Protein AF-A0A8X6Y3T4-F1 (afdb_monomer_lite)

Secondary structure (DSSP, 8-state):
-EEE-SSSS-EEE---S-EETTEEHHHHHHHHHHHHTT--HHHHHHHHHHTT-PPPPHHHHHHHHHHHHHHHHHHHHHHHHHHHHHHHHT-SSTT----------GGGTTT--STT-

Structure (mmCIF, N/CA/C/O backbone):
data_AF-A0A8X6Y3T4-F1
#
_entry.id   AF-A0A8X6Y3T4-F1
#
loop_
_atom_site.group_PDB
_atom_site.id
_atom_site.type_symbol
_atom_site.label_atom_id
_atom_site.label_alt_id
_atom_site.label_comp_id
_atom_site.label_asym_id
_atom_site.label_entity_id
_atom_site.label_seq_id
_atom_site.pdbx_PDB_ins_code
_atom_site.Cartn_x
_atom_site.Cartn_y
_atom_site.Cartn_z
_atom_site.occupancy
_atom_site.B_iso_or_equiv
_atom_site.auth_seq_id
_atom_site.auth_comp_id
_atom_site.auth_asym_id
_atom_site.auth_atom_id
_atom_site.pdbx_PDB_model_num
ATOM 1 N N . MET A 1 1 ? 2.333 4.205 -19.153 1.00 66.50 1 MET A N 1
ATOM 2 C CA . MET A 1 1 ? 2.353 3.651 -20.519 1.00 66.50 1 MET A CA 1
ATOM 3 C C . MET A 1 1 ? 2.393 4.814 -21.488 1.00 66.50 1 MET A C 1
ATOM 5 O O . MET A 1 1 ? 1.714 5.807 -21.243 1.00 66.50 1 MET A O 1
ATOM 9 N N . THR A 1 2 ? 3.208 4.723 -22.533 1.00 78.38 2 THR A N 1
ATOM 10 C CA . THR A 1 2 ? 3.405 5.822 -23.481 1.00 78.38 2 THR A CA 1
ATOM 11 C C . THR A 1 2 ? 3.173 5.297 -24.886 1.00 78.38 2 THR A C 1
ATOM 13 O O . THR A 1 2 ? 3.859 4.373 -25.310 1.00 78.38 2 THR A O 1
ATOM 16 N N . LEU A 1 3 ? 2.190 5.863 -25.584 1.00 84.88 3 LEU A N 1
ATOM 17 C CA . LEU A 1 3 ? 2.017 5.667 -27.018 1.00 84.88 3 LEU A CA 1
ATOM 18 C C . LEU A 1 3 ? 3.060 6.522 -27.716 1.00 84.88 3 LEU A C 1
ATOM 20 O O . LEU A 1 3 ? 3.097 7.730 -27.492 1.00 84.88 3 LEU A O 1
ATOM 24 N N . LYS A 1 4 ? 3.901 5.904 -28.536 1.00 91.25 4 LYS A N 1
ATOM 25 C CA . LYS A 1 4 ? 4.825 6.614 -29.416 1.00 91.25 4 LYS A CA 1
ATOM 26 C C . LYS A 1 4 ? 4.422 6.338 -30.852 1.00 91.25 4 LYS A C 1
ATOM 28 O O . LYS A 1 4 ? 4.141 5.192 -31.192 1.00 91.25 4 LYS A O 1
ATOM 33 N N . CYS A 1 5 ? 4.371 7.383 -31.665 1.00 90.12 5 CYS A N 1
ATOM 34 C CA . CYS A 1 5 ? 4.281 7.218 -33.104 1.00 90.12 5 CYS A CA 1
ATOM 35 C C . CYS A 1 5 ? 5.663 6.823 -33.630 1.00 90.12 5 CYS A C 1
ATOM 37 O O . CYS A 1 5 ? 6.663 7.424 -33.253 1.00 90.12 5 CYS A O 1
ATOM 39 N N . GLU A 1 6 ? 5.728 5.820 -34.498 1.00 92.88 6 GLU A N 1
ATOM 40 C CA . GLU A 1 6 ? 6.988 5.419 -35.139 1.00 92.88 6 GLU A CA 1
ATOM 41 C C . GLU A 1 6 ? 7.365 6.348 -36.304 1.00 92.88 6 GLU A C 1
ATOM 43 O O . GLU A 1 6 ? 8.515 6.384 -36.728 1.00 92.88 6 GLU A O 1
ATOM 48 N N . ASN A 1 7 ? 6.402 7.133 -36.795 1.00 94.69 7 ASN A N 1
ATOM 49 C CA . ASN A 1 7 ? 6.531 7.964 -37.992 1.00 94.69 7 ASN A CA 1
ATOM 50 C C . ASN A 1 7 ? 6.688 9.468 -37.699 1.00 94.69 7 ASN A C 1
ATOM 52 O O . ASN A 1 7 ? 6.882 10.247 -38.630 1.00 94.69 7 ASN A O 1
ATOM 56 N N . CYS A 1 8 ? 6.547 9.900 -36.442 1.00 92.56 8 CYS A N 1
ATOM 57 C CA . CYS A 1 8 ? 6.748 11.290 -36.025 1.00 92.56 8 CYS A CA 1
ATOM 58 C C . CYS A 1 8 ? 7.057 11.391 -34.524 1.00 92.56 8 CYS A C 1
ATOM 60 O O . CYS A 1 8 ? 6.888 10.427 -33.783 1.00 92.56 8 CYS A O 1
ATOM 62 N N . ASP A 1 9 ? 7.412 12.588 -34.050 1.00 91.75 9 ASP A N 1
ATOM 63 C CA . ASP A 1 9 ? 7.769 12.853 -32.643 1.00 91.75 9 ASP A CA 1
ATOM 64 C C . ASP A 1 9 ? 6.580 12.825 -31.662 1.00 91.75 9 ASP A C 1
ATOM 66 O O . ASP A 1 9 ? 6.678 13.263 -30.512 1.00 91.75 9 ASP A O 1
ATOM 70 N N . TYR A 1 10 ? 5.424 12.317 -32.091 1.00 91.31 10 TYR A N 1
ATOM 71 C CA . TYR A 1 10 ? 4.259 12.219 -31.229 1.00 91.31 10 TYR A CA 1
ATOM 72 C C . TYR A 1 10 ? 4.473 11.164 -30.139 1.00 91.31 10 TYR A C 1
ATOM 74 O O . TYR A 1 10 ? 4.675 9.977 -30.407 1.00 91.31 10 TYR A O 1
ATOM 82 N N . SER A 1 11 ? 4.359 11.601 -28.887 1.00 90.56 11 SER A N 1
ATOM 83 C CA . SER A 1 11 ? 4.411 10.745 -27.708 1.00 90.56 11 SER A CA 1
ATOM 84 C C . SER A 1 11 ? 3.320 11.157 -26.727 1.00 90.56 11 SER A C 1
ATOM 86 O O . SER A 1 11 ? 3.285 12.298 -26.270 1.00 90.56 11 SER A O 1
ATOM 88 N N . PHE A 1 12 ? 2.454 10.218 -26.353 1.00 86.44 12 PHE A N 1
ATOM 89 C CA . PHE A 1 12 ? 1.364 10.445 -25.413 1.00 86.44 12 PHE A CA 1
ATOM 90 C C . PHE A 1 12 ? 1.424 9.462 -24.252 1.00 86.44 12 PHE A C 1
ATOM 92 O O . PHE A 1 12 ? 1.273 8.251 -24.414 1.00 86.44 12 PHE A O 1
ATOM 99 N N . SER A 1 13 ? 1.635 9.994 -23.052 1.00 81.06 13 SER A N 1
ATOM 100 C CA . SER A 1 13 ? 1.617 9.204 -21.826 1.00 81.06 13 SER A CA 1
ATOM 101 C C . SER A 1 13 ? 0.214 9.190 -21.243 1.00 81.06 13 SER A C 1
ATOM 103 O O . SER A 1 13 ? -0.352 10.240 -20.950 1.00 81.06 13 SER A O 1
ATOM 105 N N . PHE A 1 14 ? -0.319 7.993 -21.023 1.00 79.31 14 PHE A N 1
ATOM 106 C CA . PHE A 1 14 ? -1.633 7.804 -20.427 1.00 79.31 14 PHE A CA 1
ATOM 107 C C . PHE A 1 14 ? -1.573 6.816 -19.263 1.00 79.31 14 PHE A C 1
ATOM 109 O O . PHE A 1 14 ? -0.662 5.987 -19.133 1.00 79.31 14 PHE A O 1
ATOM 116 N N . CYS A 1 15 ? -2.562 6.939 -18.385 1.00 76.31 15 CYS A N 1
ATOM 117 C CA . CYS A 1 15 ? -2.789 6.037 -17.269 1.00 76.31 15 CYS A CA 1
ATOM 118 C C . CYS A 1 15 ? -4.210 5.501 -17.394 1.00 76.31 15 CYS A C 1
ATOM 120 O O . CYS A 1 15 ? -5.141 6.281 -17.566 1.00 76.31 15 CYS A O 1
ATOM 122 N N . THR A 1 16 ? -4.374 4.189 -17.290 1.00 78.12 16 THR A N 1
ATOM 123 C CA . THR A 1 16 ? -5.683 3.530 -17.404 1.00 78.12 16 THR A CA 1
ATOM 124 C C . THR A 1 16 ? -6.445 3.491 -16.080 1.00 78.12 16 THR A C 1
ATOM 126 O O . THR A 1 16 ? -7.654 3.302 -16.073 1.00 78.12 16 THR A O 1
ATOM 129 N N . SER A 1 17 ? -5.758 3.681 -14.952 1.00 82.69 17 SER A N 1
ATOM 130 C CA . SER A 1 17 ? -6.366 3.659 -13.620 1.00 82.69 17 SER A CA 1
ATOM 131 C C . SER A 1 17 ? -6.858 5.038 -13.182 1.00 82.69 17 SER A C 1
ATOM 133 O O . SER A 1 17 ? -6.127 6.027 -13.333 1.00 82.69 17 SER A O 1
ATOM 135 N N . GLU A 1 18 ? -8.004 5.064 -12.506 1.00 84.25 18 GLU A N 1
ATOM 136 C CA . GLU A 1 18 ? -8.543 6.244 -11.832 1.00 84.25 18 GLU A CA 1
ATOM 137 C C . GLU A 1 18 ? -7.534 6.873 -10.852 1.00 84.25 18 GLU A C 1
ATOM 139 O O . GLU A 1 18 ? -6.765 6.185 -10.167 1.00 84.25 18 GLU A O 1
ATOM 144 N N . LYS A 1 19 ? -7.543 8.210 -10.787 1.00 85.50 19 LYS A N 1
ATOM 145 C CA . LYS A 1 19 ? -6.806 8.984 -9.787 1.00 85.50 19 LYS A CA 1
ATOM 146 C C . LYS A 1 19 ? -7.755 9.415 -8.673 1.00 85.50 19 LYS A C 1
ATOM 148 O O . LYS A 1 19 ? -8.475 10.393 -8.828 1.00 85.50 19 LYS A O 1
ATOM 153 N N . VAL A 1 20 ? -7.671 8.760 -7.523 1.00 81.75 20 VAL A N 1
ATOM 154 C CA . VAL A 1 20 ? -8.392 9.164 -6.310 1.00 81.75 20 VAL A CA 1
ATOM 155 C C . VAL A 1 20 ? -7.433 9.954 -5.428 1.00 81.75 20 VAL A C 1
ATOM 157 O O . VAL A 1 20 ? -6.353 9.470 -5.096 1.00 81.75 20 VAL A O 1
ATOM 160 N N . ASN A 1 21 ? -7.778 11.192 -5.063 1.00 80.50 21 ASN A N 1
ATOM 161 C CA . ASN A 1 21 ? -6.928 12.051 -4.222 1.00 80.50 21 ASN A CA 1
ATOM 162 C C . ASN A 1 21 ? -5.473 12.176 -4.725 1.00 80.50 21 ASN A C 1
ATOM 164 O O . ASN A 1 21 ? -4.523 12.117 -3.944 1.00 80.50 21 ASN A O 1
ATOM 168 N N . LYS A 1 22 ? -5.295 12.344 -6.045 1.00 81.12 22 LYS A N 1
ATOM 169 C CA . LYS A 1 22 ? -3.985 12.422 -6.733 1.00 81.12 22 LYS A CA 1
ATOM 170 C C . LYS A 1 22 ? -3.154 11.126 -6.688 1.00 81.12 22 LYS A C 1
ATOM 172 O O . LYS A 1 22 ? -1.986 11.144 -7.068 1.00 81.12 22 LYS A O 1
ATOM 177 N N . LEU A 1 23 ? -3.742 10.005 -6.269 1.00 83.81 23 LEU A N 1
ATOM 178 C CA . LEU A 1 23 ? -3.110 8.688 -6.220 1.00 83.81 23 LEU A CA 1
ATOM 179 C C . LEU A 1 23 ? -3.787 7.751 -7.215 1.00 83.81 23 LEU A C 1
ATOM 181 O O . LEU A 1 23 ? -5.008 7.714 -7.316 1.00 83.81 23 LEU A O 1
ATOM 185 N N . HIS A 1 24 ? -2.991 6.974 -7.940 1.00 88.00 24 HIS A N 1
ATOM 186 C CA . HIS A 1 24 ? -3.525 5.932 -8.808 1.00 88.00 24 HIS A CA 1
ATOM 187 C C . HIS A 1 24 ? -4.045 4.772 -7.962 1.00 88.00 24 HIS A C 1
ATOM 189 O O . HIS A 1 24 ? -3.270 4.168 -7.213 1.00 88.00 24 HIS A O 1
ATOM 195 N N . SER A 1 25 ? -5.333 4.455 -8.099 1.00 89.44 25 SER A N 1
ATOM 196 C CA . SER A 1 25 ? -5.992 3.392 -7.328 1.00 89.44 25 SER A CA 1
ATOM 197 C C . SER A 1 25 ? -5.276 2.047 -7.482 1.00 89.44 25 SER A C 1
ATOM 199 O O . SER A 1 25 ? -5.047 1.354 -6.492 1.00 89.44 25 SER A O 1
ATOM 201 N N . ILE A 1 26 ? -4.804 1.732 -8.694 1.00 91.25 26 ILE A N 1
ATOM 202 C CA . ILE A 1 26 ? -4.068 0.495 -8.982 1.00 91.25 26 ILE A CA 1
ATOM 203 C C . ILE A 1 26 ? -2.740 0.395 -8.221 1.00 91.25 26 ILE A C 1
ATOM 205 O O . ILE A 1 26 ? -2.390 -0.676 -7.738 1.00 91.25 26 ILE A O 1
ATOM 209 N N . ASN A 1 27 ? -2.018 1.508 -8.046 1.00 91.75 27 ASN A N 1
ATOM 210 C CA . ASN A 1 27 ? -0.751 1.505 -7.312 1.00 91.75 27 ASN A CA 1
ATOM 211 C C . ASN A 1 27 ? -0.993 1.267 -5.821 1.00 91.75 27 ASN A C 1
ATOM 213 O O . ASN A 1 27 ? -0.234 0.542 -5.184 1.00 91.75 27 ASN A O 1
ATOM 217 N N . LEU A 1 28 ? -2.055 1.860 -5.268 1.00 92.81 28 LEU A N 1
ATOM 218 C CA . LEU A 1 28 ? -2.448 1.632 -3.880 1.00 92.81 28 LEU A CA 1
ATOM 219 C C . LEU A 1 28 ? -2.881 0.176 -3.663 1.00 92.81 28 LEU A C 1
ATOM 221 O O . LEU A 1 28 ? -2.398 -0.458 -2.729 1.00 92.81 28 LEU A O 1
ATOM 22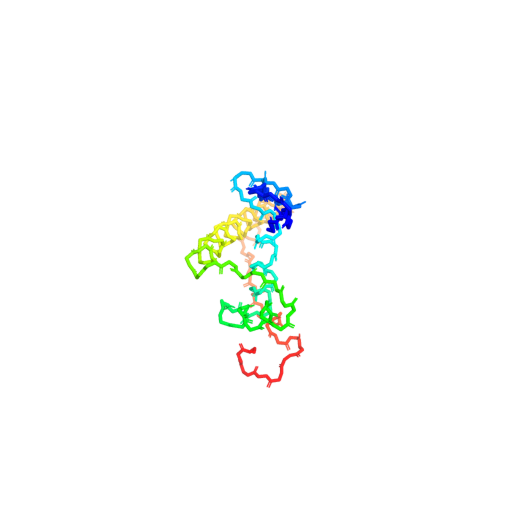5 N N . ALA A 1 29 ? -3.728 -0.359 -4.548 1.00 93.44 29 ALA A N 1
ATOM 226 C CA . ALA A 1 29 ? -4.182 -1.747 -4.504 1.00 93.44 29 ALA A CA 1
ATOM 227 C C . ALA A 1 29 ? -3.015 -2.736 -4.630 1.00 93.44 29 ALA A C 1
ATOM 229 O O . ALA A 1 29 ? -2.945 -3.708 -3.883 1.00 93.44 29 ALA A O 1
ATOM 230 N N . PHE A 1 30 ? -2.057 -2.453 -5.516 1.00 94.88 30 PHE A N 1
ATOM 231 C CA . PHE A 1 30 ? -0.849 -3.256 -5.664 1.00 94.88 30 PHE A CA 1
ATOM 232 C C . PHE A 1 30 ? -0.013 -3.272 -4.379 1.00 94.88 30 PHE A C 1
ATOM 234 O O . PHE A 1 30 ? 0.317 -4.345 -3.877 1.00 94.88 30 PHE A O 1
ATOM 241 N N . VAL A 1 31 ? 0.291 -2.103 -3.800 1.00 95.75 31 VAL A N 1
ATOM 242 C CA . VAL A 1 31 ? 1.046 -2.020 -2.536 1.00 95.75 31 VAL A CA 1
ATOM 243 C C . VAL A 1 31 ? 0.292 -2.721 -1.404 1.00 95.75 31 VAL A C 1
ATOM 245 O O . VAL A 1 31 ? 0.900 -3.464 -0.639 1.00 95.75 31 VAL A O 1
ATOM 248 N N . PHE A 1 32 ? -1.027 -2.546 -1.325 1.00 95.56 32 PHE A N 1
ATOM 249 C CA . PHE A 1 32 ? -1.869 -3.226 -0.344 1.00 95.56 32 PHE A CA 1
ATOM 250 C C . PHE A 1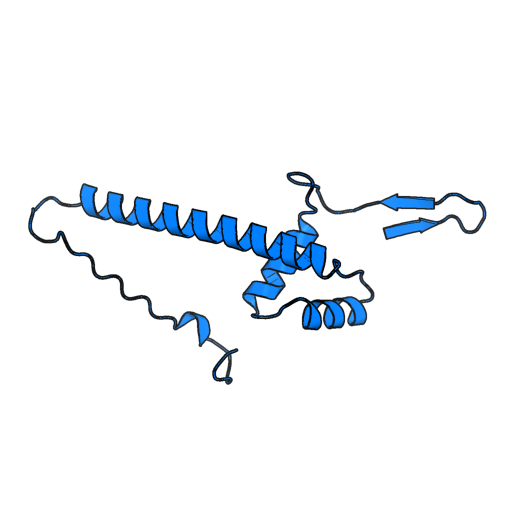 32 ? -1.811 -4.752 -0.485 1.00 95.56 32 PHE A C 1
ATOM 252 O O . PHE A 1 32 ? -1.553 -5.442 0.500 1.00 95.56 32 PHE A O 1
ATOM 259 N N . GLY A 1 33 ? -1.944 -5.276 -1.707 1.00 96.00 33 GLY A N 1
ATOM 260 C CA . GLY A 1 33 ? -1.807 -6.704 -1.991 1.00 96.00 33 GLY A CA 1
ATOM 261 C C . GLY A 1 33 ? -0.442 -7.251 -1.573 1.00 96.00 33 GLY A C 1
ATOM 262 O O . GLY A 1 33 ? -0.376 -8.274 -0.896 1.00 96.00 33 GLY A O 1
ATOM 263 N N . MET A 1 34 ? 0.642 -6.526 -1.876 1.00 96.06 34 MET A N 1
ATOM 264 C CA . MET A 1 34 ? 1.994 -6.884 -1.432 1.00 96.06 34 MET A CA 1
ATOM 265 C C . MET A 1 34 ? 2.098 -6.959 0.100 1.00 96.06 34 MET A C 1
ATOM 267 O O . MET A 1 34 ? 2.692 -7.902 0.624 1.00 96.06 34 MET A O 1
ATOM 271 N N . ARG A 1 35 ? 1.477 -6.022 0.834 1.00 94.12 35 ARG A N 1
ATOM 272 C CA . ARG A 1 35 ? 1.452 -6.041 2.307 1.00 94.12 35 ARG A CA 1
ATOM 273 C C . ARG A 1 35 ? 0.647 -7.203 2.882 1.00 94.12 35 ARG A C 1
ATOM 275 O O . ARG A 1 35 ? 1.110 -7.785 3.859 1.00 94.12 35 ARG A O 1
ATOM 282 N N . ILE A 1 36 ? -0.494 -7.560 2.284 1.00 93.50 36 ILE A N 1
ATOM 283 C CA . ILE A 1 36 ? -1.313 -8.708 2.719 1.00 93.50 36 ILE A CA 1
ATOM 284 C C . ILE A 1 36 ? -0.494 -10.003 2.693 1.00 93.50 36 ILE A C 1
ATOM 286 O O . ILE A 1 36 ? -0.579 -10.800 3.621 1.00 93.50 36 ILE A O 1
ATOM 290 N N . ILE A 1 37 ? 0.341 -10.195 1.669 1.00 93.25 37 ILE A N 1
ATOM 291 C CA . ILE A 1 37 ? 1.198 -11.386 1.5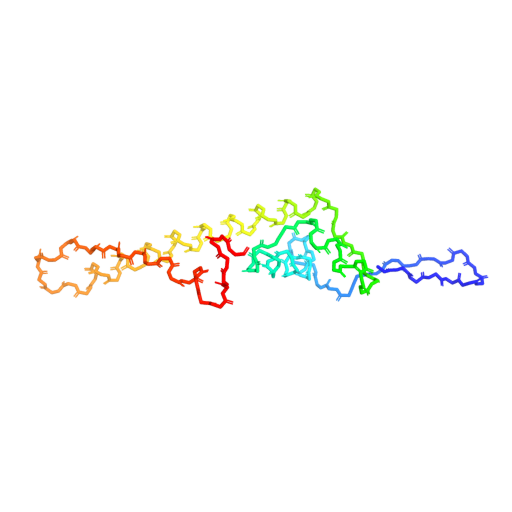39 1.00 93.25 37 ILE A CA 1
ATOM 292 C C . ILE A 1 37 ? 2.562 -11.245 2.242 1.00 93.25 37 ILE A C 1
ATOM 294 O O . ILE A 1 37 ? 3.477 -12.031 1.992 1.00 93.25 37 ILE A O 1
ATOM 298 N N . GLY A 1 38 ? 2.747 -10.211 3.070 1.00 93.25 38 GLY A N 1
ATOM 299 C CA . GLY A 1 38 ? 3.985 -9.992 3.825 1.00 93.25 38 GLY A CA 1
ATOM 300 C C . GLY A 1 38 ? 5.203 -9.635 2.965 1.00 93.25 38 GLY A C 1
ATOM 301 O O . GLY A 1 38 ? 6.342 -9.891 3.357 1.00 93.25 38 GLY A O 1
ATOM 302 N N . LYS A 1 39 ? 5.007 -9.067 1.770 1.00 95.62 39 LYS A N 1
ATOM 303 C CA . LYS A 1 39 ? 6.087 -8.716 0.839 1.00 95.62 39 LYS A CA 1
ATOM 304 C C . LYS A 1 39 ? 6.226 -7.198 0.675 1.00 95.62 39 LYS A C 1
ATOM 306 O O . LYS A 1 39 ? 5.257 -6.450 0.629 1.00 95.62 39 LYS A O 1
ATOM 311 N N . GLY A 1 40 ? 7.474 -6.742 0.572 1.00 94.88 40 GLY A N 1
ATOM 312 C CA . GLY A 1 40 ? 7.816 -5.331 0.365 1.00 94.88 40 GLY A CA 1
ATOM 313 C C . GLY A 1 40 ? 8.176 -4.992 -1.085 1.00 94.88 40 GLY A C 1
ATOM 314 O O . GLY A 1 40 ? 7.877 -5.729 -2.027 1.00 94.88 40 GLY A O 1
ATOM 315 N N . HIS A 1 41 ? 8.905 -3.887 -1.257 1.00 96.88 41 HIS A N 1
ATOM 316 C CA . HIS A 1 41 ? 9.315 -3.377 -2.572 1.00 96.88 41 HIS A CA 1
ATOM 317 C C . HIS A 1 41 ? 10.197 -4.346 -3.379 1.00 96.88 41 HIS A C 1
ATOM 319 O O . HIS A 1 41 ? 10.007 -4.481 -4.585 1.00 96.88 41 HIS A O 1
ATOM 325 N N . SER A 1 42 ? 11.142 -5.054 -2.747 1.00 96.94 42 SER A N 1
ATOM 326 C CA . SER A 1 42 ? 12.079 -5.920 -3.485 1.00 96.94 42 SER A CA 1
ATOM 327 C C . SER A 1 42 ? 11.382 -7.098 -4.190 1.00 96.94 42 SER A C 1
ATOM 329 O O . SER A 1 42 ? 11.619 -7.282 -5.385 1.00 96.94 42 SER A O 1
ATOM 331 N N . PRO A 1 43 ? 10.492 -7.875 -3.533 1.00 96.50 43 PRO A N 1
ATOM 332 C CA . PRO A 1 43 ? 9.652 -8.850 -4.234 1.00 96.50 43 PRO A CA 1
ATOM 333 C C . PRO A 1 43 ? 8.721 -8.215 -5.273 1.00 96.50 43 PRO A C 1
ATOM 335 O O . PRO A 1 43 ? 8.558 -8.780 -6.350 1.00 96.50 43 PRO A O 1
ATOM 338 N N . ALA A 1 44 ? 8.167 -7.028 -4.993 1.00 96.31 44 ALA A N 1
ATOM 339 C CA . ALA A 1 44 ? 7.290 -6.318 -5.929 1.00 96.31 44 ALA A CA 1
ATOM 340 C C . ALA A 1 44 ? 8.019 -6.009 -7.242 1.00 96.31 44 ALA A C 1
ATOM 342 O O . ALA A 1 44 ? 7.509 -6.284 -8.322 1.00 96.31 44 ALA A O 1
ATOM 343 N N . LYS A 1 45 ? 9.265 -5.528 -7.149 1.00 97.00 45 LYS A N 1
ATOM 344 C CA . LYS A 1 45 ? 10.127 -5.283 -8.308 1.00 97.00 45 LYS A CA 1
ATOM 345 C C . LYS A 1 45 ? 10.379 -6.558 -9.115 1.00 97.00 45 LYS A C 1
ATOM 347 O O . LYS A 1 45 ? 10.326 -6.500 -10.340 1.00 97.00 45 LYS A O 1
ATOM 352 N N . LYS A 1 46 ? 10.641 -7.693 -8.454 1.00 97.19 46 LYS A N 1
ATOM 353 C CA . LYS A 1 46 ? 10.837 -8.987 -9.134 1.00 97.19 46 LYS A CA 1
ATOM 354 C C . LYS A 1 46 ? 9.581 -9.414 -9.896 1.00 97.19 46 LYS A C 1
ATOM 356 O O . LYS A 1 46 ? 9.689 -9.759 -11.066 1.00 97.19 46 LYS A O 1
ATOM 361 N N . LEU A 1 47 ? 8.413 -9.331 -9.256 1.00 96.00 47 LEU A N 1
ATOM 362 C CA . LEU A 1 47 ? 7.128 -9.658 -9.874 1.00 96.00 47 LEU A CA 1
ATOM 363 C C . LEU A 1 47 ? 6.855 -8.775 -11.096 1.00 96.00 47 LEU A C 1
ATOM 365 O O . LEU A 1 47 ? 6.646 -9.301 -12.182 1.00 96.00 47 LEU A O 1
ATOM 369 N N . CYS A 1 48 ? 6.925 -7.450 -10.933 1.00 94.94 48 CYS A N 1
ATOM 370 C CA . CYS A 1 48 ? 6.722 -6.487 -12.017 1.00 94.94 48 CYS A CA 1
ATOM 371 C C . CYS A 1 48 ? 7.682 -6.727 -13.193 1.00 94.94 48 CYS A C 1
ATOM 373 O O . CYS A 1 48 ? 7.258 -6.686 -14.343 1.00 94.94 48 CYS A O 1
ATOM 375 N N . SER A 1 49 ? 8.947 -7.060 -12.911 1.00 95.25 49 SER A N 1
ATOM 376 C CA . SER A 1 49 ? 9.929 -7.390 -13.955 1.00 95.25 49 SER A CA 1
ATOM 377 C C . SER A 1 49 ? 9.558 -8.671 -14.714 1.00 95.25 49 SER A C 1
ATOM 379 O O . SER A 1 49 ? 9.712 -8.718 -15.927 1.00 95.25 49 SER A O 1
ATOM 381 N N . ALA A 1 50 ? 9.041 -9.695 -14.024 1.00 97.12 50 ALA A N 1
ATOM 382 C CA . ALA A 1 50 ? 8.640 -10.961 -14.644 1.00 97.12 50 ALA A CA 1
ATOM 383 C C . ALA A 1 50 ? 7.429 -10.816 -15.582 1.00 97.12 50 ALA A C 1
ATOM 385 O O . ALA A 1 50 ? 7.323 -11.547 -16.561 1.00 97.12 50 ALA A O 1
ATOM 386 N N . ILE A 1 51 ? 6.536 -9.865 -15.295 1.00 94.38 51 ILE A N 1
ATOM 387 C CA . ILE A 1 51 ? 5.335 -9.585 -16.101 1.00 94.38 51 ILE A CA 1
ATOM 388 C C . ILE A 1 51 ? 5.499 -8.377 -17.035 1.00 94.38 51 ILE A C 1
ATOM 390 O O . ILE A 1 51 ? 4.528 -7.954 -17.651 1.00 94.38 51 ILE A O 1
ATOM 394 N N . ASN A 1 52 ? 6.713 -7.826 -17.143 1.00 92.19 52 ASN A N 1
ATOM 395 C CA . ASN A 1 52 ? 7.044 -6.669 -17.978 1.00 92.19 52 ASN A CA 1
ATOM 396 C C . ASN A 1 52 ? 6.172 -5.422 -17.703 1.00 92.19 52 ASN A C 1
ATOM 398 O O . ASN A 1 52 ? 5.651 -4.787 -18.620 1.00 92.19 52 ASN A O 1
ATOM 402 N N . ILE A 1 53 ? 5.997 -5.077 -16.424 1.00 89.19 53 ILE A N 1
ATOM 403 C CA . ILE A 1 53 ? 5.268 -3.881 -15.976 1.00 89.19 53 ILE A CA 1
ATOM 404 C C . ILE A 1 53 ? 6.189 -3.000 -15.124 1.00 89.19 53 ILE A C 1
ATOM 406 O O . ILE A 1 53 ? 7.053 -3.489 -14.395 1.00 89.19 53 ILE A O 1
ATOM 410 N N . ASP A 1 54 ? 5.976 -1.686 -15.177 1.00 87.81 54 ASP A N 1
ATOM 411 C CA . ASP A 1 54 ? 6.677 -0.726 -14.328 1.00 87.81 54 ASP A CA 1
ATOM 412 C C . ASP A 1 54 ? 6.309 -0.894 -12.846 1.00 87.81 54 ASP A C 1
ATOM 414 O O . ASP A 1 54 ? 5.138 -0.916 -12.461 1.00 87.81 54 ASP A O 1
ATOM 418 N N . VAL A 1 55 ? 7.325 -0.943 -11.984 1.00 90.88 55 VAL A N 1
ATOM 419 C CA . VAL A 1 55 ? 7.139 -0.927 -10.528 1.00 90.88 55 VAL A CA 1
ATOM 420 C C . VAL A 1 55 ? 7.138 0.517 -10.010 1.00 90.88 55 VAL A C 1
ATOM 422 O O . VAL A 1 55 ? 7.960 1.328 -10.451 1.00 90.88 55 VAL A O 1
ATOM 425 N N . PRO A 1 56 ? 6.305 0.862 -9.009 1.00 90.75 56 PRO A N 1
ATOM 426 C CA . PRO A 1 56 ? 6.474 2.110 -8.279 1.00 90.75 56 PRO A CA 1
ATOM 427 C C . PRO A 1 56 ? 7.904 2.247 -7.738 1.00 90.75 56 PRO A C 1
ATOM 429 O O . PRO A 1 56 ? 8.515 1.284 -7.258 1.00 90.75 56 PRO A O 1
ATOM 432 N N . SER A 1 57 ? 8.448 3.465 -7.775 1.00 93.88 57 SER A N 1
ATOM 433 C CA . SER A 1 57 ? 9.756 3.734 -7.172 1.00 93.88 57 SER A CA 1
ATOM 434 C C . SER A 1 57 ? 9.744 3.379 -5.681 1.00 93.88 57 SER A C 1
ATOM 436 O O . SER A 1 57 ? 8.703 3.451 -5.027 1.00 93.88 57 SER A O 1
ATOM 438 N N . LYS A 1 58 ? 10.904 3.042 -5.102 1.00 95.62 58 LYS A N 1
ATOM 439 C CA . LYS A 1 58 ? 11.003 2.685 -3.672 1.00 95.62 58 LYS A CA 1
ATOM 440 C C . LYS A 1 58 ? 10.402 3.767 -2.761 1.00 95.62 58 LYS A C 1
ATOM 442 O O . LYS A 1 58 ? 9.739 3.456 -1.776 1.00 95.62 58 LYS A O 1
ATOM 447 N N . ARG A 1 59 ? 10.585 5.041 -3.126 1.00 96.31 59 ARG A N 1
ATOM 448 C CA . ARG A 1 59 ? 10.008 6.194 -2.420 1.00 96.31 59 ARG A CA 1
ATOM 449 C C . ARG A 1 59 ? 8.485 6.248 -2.546 1.00 96.31 59 ARG A C 1
ATOM 451 O O . ARG A 1 59 ? 7.812 6.466 -1.544 1.00 96.31 59 ARG A O 1
ATOM 458 N N . ALA A 1 60 ? 7.950 6.051 -3.752 1.00 93.25 60 ALA A N 1
ATOM 459 C CA . ALA A 1 60 ? 6.506 6.031 -3.979 1.00 93.25 60 ALA A CA 1
ATOM 460 C C . ALA A 1 60 ? 5.839 4.853 -3.254 1.00 93.25 60 ALA A C 1
ATOM 462 O O . ALA A 1 60 ? 4.806 5.035 -2.619 1.00 93.25 60 ALA A O 1
ATOM 463 N N . PHE A 1 61 ? 6.469 3.677 -3.282 1.00 95.69 61 PHE A N 1
ATOM 464 C CA . PHE A 1 61 ? 6.017 2.491 -2.558 1.00 95.69 61 PHE A CA 1
ATOM 465 C C . PHE A 1 61 ? 5.921 2.767 -1.052 1.00 95.69 61 PHE A C 1
ATOM 467 O O . PHE A 1 61 ? 4.852 2.612 -0.475 1.00 95.69 61 PHE A O 1
ATOM 474 N N . GLY A 1 62 ? 6.990 3.289 -0.438 1.00 96.44 62 GLY A N 1
ATOM 475 C CA . GLY A 1 62 ? 6.984 3.627 0.990 1.00 96.44 62 GLY A CA 1
ATOM 476 C C . GLY A 1 62 ? 5.985 4.729 1.365 1.00 96.44 62 GLY A C 1
ATOM 477 O O . GLY A 1 62 ? 5.413 4.712 2.452 1.00 96.44 62 GLY A O 1
ATOM 478 N N . PHE A 1 63 ? 5.726 5.686 0.469 1.00 95.81 63 PHE A N 1
ATOM 479 C CA . PHE A 1 63 ? 4.671 6.682 0.677 1.00 95.81 63 PHE A CA 1
ATOM 480 C C . PHE A 1 63 ? 3.275 6.040 0.710 1.00 95.81 63 PHE A C 1
ATOM 482 O O . PHE A 1 63 ? 2.468 6.370 1.580 1.00 95.81 63 PHE A O 1
ATOM 489 N N . LEU A 1 64 ? 2.999 5.116 -0.214 1.00 94.94 64 LEU A N 1
ATOM 490 C CA . LEU A 1 64 ? 1.737 4.375 -0.264 1.00 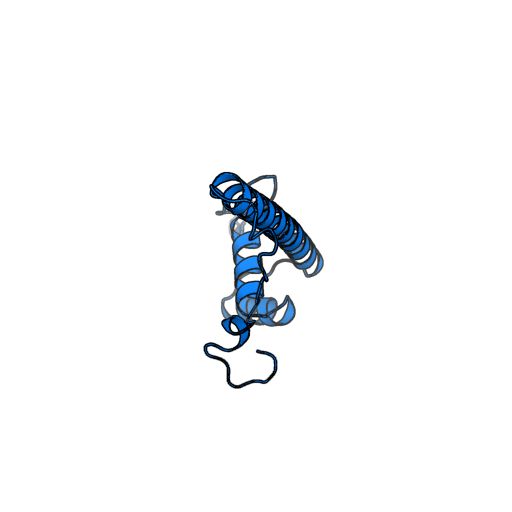94.94 64 LEU A CA 1
ATOM 491 C C . LEU A 1 64 ? 1.574 3.457 0.953 1.00 94.94 64 LEU A C 1
ATOM 493 O O . LEU A 1 64 ? 0.491 3.420 1.530 1.00 94.94 64 LEU A O 1
ATOM 497 N N . GLU A 1 65 ? 2.644 2.793 1.398 1.00 95.25 65 GLU A N 1
ATOM 498 C CA . GLU A 1 65 ? 2.639 1.993 2.631 1.00 95.25 65 GLU A CA 1
ATOM 499 C C . GLU A 1 65 ? 2.221 2.831 3.845 1.00 95.25 65 GLU A C 1
ATOM 501 O O . GLU A 1 65 ? 1.312 2.436 4.567 1.00 95.25 65 GLU A O 1
ATOM 506 N N . LYS A 1 66 ? 2.794 4.029 4.026 1.00 95.81 66 LYS A N 1
ATOM 507 C CA . LYS A 1 66 ? 2.411 4.932 5.127 1.00 95.81 66 LYS A CA 1
ATOM 508 C C . LYS A 1 66 ? 0.954 5.386 5.052 1.00 95.81 66 LYS A C 1
ATOM 510 O O . LYS A 1 66 ? 0.304 5.578 6.076 1.00 95.81 66 LYS A O 1
ATOM 515 N N . LYS A 1 67 ? 0.423 5.588 3.842 1.00 94.44 67 LYS A N 1
ATOM 516 C CA . LYS A 1 67 ? -0.995 5.931 3.651 1.00 94.44 67 LYS A CA 1
ATOM 517 C C . LYS A 1 67 ? -1.909 4.777 4.058 1.00 94.44 67 LYS A C 1
ATOM 519 O O . LYS A 1 67 ? -2.923 5.025 4.705 1.00 94.44 67 LYS A O 1
ATOM 524 N N . LEU A 1 68 ? -1.535 3.546 3.712 1.00 94.44 68 LEU A N 1
ATOM 525 C CA . LEU A 1 68 ? -2.255 2.343 4.125 1.00 94.44 68 LEU A CA 1
ATOM 526 C C . LEU A 1 68 ? -2.185 2.141 5.638 1.00 94.44 68 LEU A C 1
ATOM 528 O O . LEU A 1 68 ? -3.210 1.882 6.253 1.00 94.44 68 LEU A O 1
ATOM 532 N N . GLU A 1 69 ? -1.009 2.319 6.239 1.00 94.75 69 GLU A N 1
ATOM 533 C CA . GLU A 1 69 ? -0.809 2.241 7.690 1.00 94.75 69 GLU A CA 1
ATOM 534 C C . GLU A 1 69 ? -1.704 3.236 8.437 1.00 94.75 69 GLU A C 1
ATOM 536 O O . GLU A 1 69 ? -2.413 2.859 9.371 1.00 94.75 69 GLU A O 1
ATOM 541 N N . PHE A 1 70 ? -1.734 4.494 7.987 1.00 95.31 70 PHE A N 1
ATOM 542 C CA . PHE A 1 70 ? -2.595 5.524 8.564 1.00 95.31 70 PHE A CA 1
ATOM 543 C C . PHE A 1 70 ? -4.082 5.163 8.449 1.00 95.31 70 PHE A C 1
ATOM 545 O O . PHE A 1 70 ? -4.825 5.271 9.423 1.00 95.31 70 PHE A O 1
ATOM 552 N N . ALA A 1 71 ? -4.520 4.703 7.273 1.00 93.56 71 ALA A N 1
ATOM 553 C CA . ALA A 1 71 ? -5.904 4.293 7.057 1.00 93.56 71 ALA A CA 1
ATOM 554 C C . ALA A 1 71 ? -6.287 3.092 7.937 1.00 93.56 71 ALA A C 1
ATOM 556 O O . ALA A 1 71 ? -7.311 3.138 8.616 1.00 93.56 71 ALA A O 1
ATOM 557 N N . ALA A 1 72 ? -5.444 2.057 7.985 1.00 93.62 72 ALA A N 1
ATOM 558 C CA . ALA A 1 72 ? -5.658 0.873 8.811 1.00 93.62 72 ALA A CA 1
ATOM 559 C C . ALA A 1 72 ? -5.714 1.216 10.306 1.00 93.62 72 ALA A C 1
ATOM 561 O O . ALA A 1 72 ? -6.589 0.726 11.014 1.00 93.62 72 ALA A O 1
ATOM 562 N N . SER A 1 73 ? -4.836 2.108 10.774 1.00 95.19 73 SER A N 1
ATOM 563 C CA . SER A 1 73 ? -4.821 2.561 12.170 1.00 95.19 73 SER A CA 1
ATOM 564 C C . SER A 1 73 ? -6.098 3.317 12.535 1.00 95.19 73 SER A C 1
ATOM 566 O O . SER A 1 73 ? -6.672 3.084 13.598 1.00 95.19 73 SER A O 1
ATOM 568 N N . ASN A 1 74 ? -6.582 4.187 11.643 1.00 96.88 74 ASN A N 1
ATOM 569 C CA . ASN A 1 74 ? -7.835 4.909 11.865 1.00 96.88 74 ASN A CA 1
ATOM 570 C C . ASN A 1 74 ? -9.034 3.963 11.907 1.00 96.88 74 ASN A C 1
ATOM 572 O O . ASN A 1 74 ? -9.871 4.096 12.797 1.00 96.88 74 ASN A O 1
ATOM 576 N N . VAL A 1 75 ? -9.101 3.002 10.979 1.00 95.56 75 VAL A N 1
ATOM 577 C CA . VAL A 1 75 ? -10.156 1.982 10.977 1.00 95.56 75 VAL A CA 1
ATOM 578 C C . VAL A 1 75 ? -10.115 1.199 12.282 1.00 95.56 75 VAL A C 1
ATOM 580 O O . VAL A 1 75 ? -11.124 1.169 12.970 1.00 95.56 75 VAL A O 1
ATOM 583 N N . ALA A 1 76 ? -8.953 0.676 12.683 1.00 92.06 76 ALA A N 1
ATOM 584 C CA . ALA A 1 76 ? -8.807 -0.068 13.933 1.00 92.06 76 ALA A CA 1
ATOM 585 C C . ALA A 1 76 ? -9.255 0.751 15.157 1.00 92.06 76 ALA A C 1
ATOM 587 O O . ALA A 1 76 ? -9.988 0.251 16.009 1.00 92.06 76 ALA A O 1
ATOM 588 N N . CYS A 1 77 ? -8.863 2.027 15.231 1.00 94.81 77 CYS A N 1
ATOM 589 C CA . CYS A 1 77 ? -9.268 2.918 16.315 1.00 94.81 77 CYS A CA 1
ATOM 590 C C . CYS A 1 77 ? -10.788 3.131 16.347 1.00 94.81 77 CYS A C 1
ATOM 592 O O . CYS A 1 77 ? -11.398 3.054 17.414 1.00 94.81 77 CYS A O 1
ATOM 594 N N . ASN A 1 78 ? -11.404 3.383 15.191 1.00 95.62 78 ASN A N 1
ATOM 595 C CA . ASN A 1 78 ? -12.842 3.622 15.094 1.00 95.62 78 ASN A CA 1
ATOM 596 C C . ASN A 1 78 ? -13.641 2.355 15.404 1.00 95.62 78 ASN A C 1
ATOM 598 O O . ASN A 1 78 ? -14.527 2.406 16.250 1.00 95.62 78 ASN A O 1
ATOM 602 N N . THR A 1 79 ? -13.263 1.209 14.835 1.00 94.50 79 THR A N 1
ATOM 603 C CA . THR A 1 79 ? -13.944 -0.067 15.090 1.00 94.50 79 THR A CA 1
ATOM 604 C C . THR A 1 79 ? -13.852 -0.474 16.558 1.00 94.50 79 THR A C 1
ATOM 606 O O . THR A 1 79 ? -14.820 -0.968 17.125 1.00 94.50 79 THR A O 1
ATOM 609 N N . MET A 1 80 ? -12.712 -0.228 17.216 1.00 90.88 80 MET A N 1
ATOM 610 C CA . MET A 1 80 ? -12.576 -0.491 18.653 1.00 90.88 80 MET A CA 1
ATOM 611 C C . MET A 1 80 ? -13.446 0.447 19.499 1.00 90.88 80 MET A C 1
ATOM 613 O O . MET A 1 80 ? -14.028 0.008 20.489 1.00 90.88 80 MET A O 1
ATOM 617 N N . LYS A 1 81 ? -13.556 1.729 19.123 1.00 91.69 81 LYS A N 1
ATOM 618 C CA . LYS A 1 81 ? -14.449 2.684 19.801 1.00 91.69 81 LYS A CA 1
ATOM 619 C C . LYS A 1 81 ? -15.914 2.290 19.644 1.00 91.69 81 LYS A C 1
ATOM 621 O O . LYS A 1 81 ? -16.639 2.308 20.632 1.00 91.69 81 LYS A O 1
ATOM 626 N N . GLU A 1 82 ? -16.329 1.928 18.435 1.00 91.38 82 GLU A N 1
ATOM 627 C CA . GLU A 1 82 ? -17.692 1.480 18.134 1.00 91.38 82 GLU A CA 1
ATOM 628 C C . GLU A 1 82 ? -18.044 0.218 18.925 1.00 91.38 82 GLU A C 1
ATOM 630 O O . GLU A 1 82 ? -19.039 0.219 19.646 1.00 91.38 82 GLU A O 1
ATOM 635 N N . ALA A 1 83 ? -17.173 -0.795 18.917 1.00 87.81 83 ALA A N 1
ATOM 636 C CA . ALA A 1 83 ? -17.364 -2.008 19.712 1.00 87.81 83 ALA A CA 1
ATOM 637 C C . ALA A 1 83 ? -17.468 -1.708 21.221 1.00 87.81 83 ALA A C 1
ATOM 639 O O . ALA A 1 83 ? -18.311 -2.264 21.925 1.00 87.81 83 ALA A O 1
ATOM 640 N N . ALA A 1 84 ? -16.645 -0.789 21.738 1.00 86.00 84 ALA A N 1
ATOM 641 C CA . ALA A 1 84 ? -16.715 -0.383 23.139 1.00 86.00 84 ALA A CA 1
ATOM 642 C C . ALA A 1 84 ? -18.021 0.357 23.483 1.00 86.00 84 ALA A C 1
ATOM 644 O O . ALA A 1 84 ? -18.522 0.217 24.601 1.00 86.00 84 ALA A O 1
ATOM 645 N N . LEU A 1 85 ? -18.566 1.151 22.555 1.00 87.69 85 LEU A N 1
ATOM 646 C CA . LEU A 1 85 ? -19.857 1.820 22.725 1.00 87.69 85 LEU A CA 1
ATOM 647 C C . LEU A 1 85 ? -21.010 0.815 22.706 1.00 87.69 85 LEU A C 1
ATOM 649 O O . LEU A 1 85 ? -21.863 0.885 23.587 1.00 87.69 85 LEU A O 1
ATOM 653 N N . GLU A 1 86 ? -20.993 -0.146 21.783 1.00 85.62 86 GLU A N 1
ATOM 654 C CA . GLU A 1 86 ? -22.001 -1.208 21.683 1.00 85.62 86 GLU A CA 1
ATOM 655 C C . GLU A 1 86 ? -22.075 -2.049 22.969 1.00 85.62 86 GLU A C 1
ATOM 657 O O . GLU A 1 86 ? -23.150 -2.287 23.521 1.00 85.62 86 GLU A O 1
ATOM 662 N N . ILE A 1 87 ? -20.917 -2.419 23.527 1.00 82.44 87 ILE A N 1
ATOM 663 C CA . ILE A 1 87 ? -20.836 -3.117 24.819 1.00 82.44 87 ILE A CA 1
ATOM 664 C C . ILE A 1 87 ? -21.444 -2.281 25.955 1.00 82.44 87 ILE A C 1
ATOM 666 O O . ILE A 1 87 ? -22.012 -2.833 26.896 1.00 82.44 87 ILE A O 1
ATOM 670 N N . ARG A 1 88 ? -21.293 -0.951 25.921 1.00 79.56 88 ARG A N 1
ATOM 671 C CA . ARG A 1 88 ? -21.842 -0.061 26.955 1.00 79.56 88 ARG A CA 1
ATOM 672 C C . ARG A 1 88 ? -23.350 0.118 26.811 1.00 79.56 88 ARG A C 1
ATOM 674 O O . ARG A 1 88 ? -24.024 0.152 27.833 1.00 79.56 88 ARG A O 1
ATOM 681 N N . SER A 1 89 ? -23.871 0.224 25.587 1.00 81.00 89 SER A N 1
ATOM 682 C CA . SER A 1 89 ? -25.308 0.402 25.340 1.00 81.00 89 SER A CA 1
ATOM 683 C C . SER A 1 89 ? -26.125 -0.859 25.613 1.00 81.00 89 SER A C 1
ATOM 685 O O . SER A 1 89 ? -27.277 -0.750 26.016 1.00 81.00 89 SER A O 1
ATOM 687 N N . ASN A 1 90 ? -25.538 -2.047 25.440 1.00 70.38 90 ASN A N 1
ATOM 688 C CA . ASN A 1 90 ? -26.228 -3.330 25.624 1.00 70.38 90 ASN A CA 1
ATOM 689 C C . ASN A 1 90 ? -26.285 -3.820 27.085 1.00 70.38 90 ASN A C 1
ATOM 691 O O . ASN A 1 90 ? -26.720 -4.943 27.335 1.00 70.38 90 ASN A O 1
ATOM 695 N N . LYS A 1 91 ? -25.855 -3.016 28.066 1.00 63.25 91 LYS A N 1
ATOM 696 C CA . LYS A 1 91 ? -25.906 -3.403 29.484 1.00 63.25 91 LYS A CA 1
ATOM 697 C C . LYS A 1 91 ? -27.212 -2.990 30.142 1.00 63.25 91 LYS A C 1
ATOM 699 O O . LYS A 1 91 ? -27.428 -1.812 30.406 1.00 63.25 91 LYS A O 1
ATOM 704 N N . THR A 1 92 ? -28.024 -3.985 30.484 1.00 58.97 92 THR A N 1
ATOM 705 C CA . THR A 1 92 ? -29.141 -3.861 31.430 1.00 58.97 92 THR A CA 1
ATOM 706 C C . THR A 1 92 ? -28.706 -3.964 32.895 1.00 58.97 92 THR A C 1
ATOM 708 O O . THR A 1 92 ? -29.445 -3.492 33.745 1.00 58.97 92 THR A O 1
ATOM 711 N N . ASP A 1 93 ? -27.511 -4.492 33.200 1.00 56.03 93 ASP A N 1
ATOM 712 C CA . ASP A 1 93 ? -27.003 -4.620 34.575 1.00 56.03 93 ASP A CA 1
ATOM 713 C C . ASP A 1 93 ? -25.514 -4.256 34.708 1.00 56.03 93 ASP A C 1
ATOM 715 O O . ASP A 1 93 ? -24.678 -4.506 33.835 1.00 56.03 93 ASP A O 1
ATOM 719 N N . THR A 1 94 ? -25.18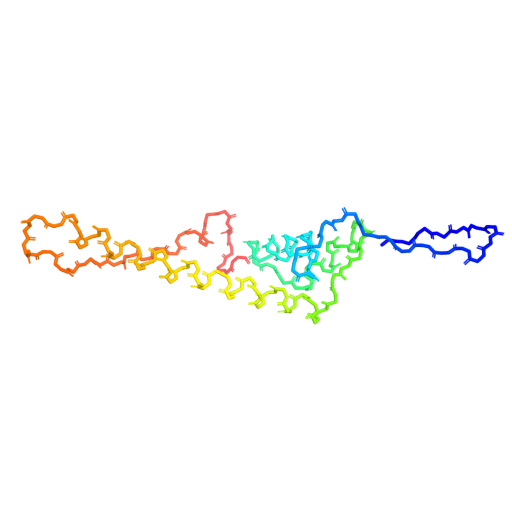9 -3.627 35.836 1.00 56.31 94 THR A N 1
ATOM 720 C CA . THR A 1 94 ? -23.963 -2.869 36.133 1.00 56.31 94 THR A CA 1
ATOM 721 C C . THR A 1 94 ? -22.684 -3.690 36.359 1.00 56.31 94 THR A C 1
ATOM 723 O O . THR A 1 94 ? -21.647 -3.105 36.668 1.00 56.31 94 THR A O 1
ATOM 726 N N . GLU A 1 95 ? -22.690 -5.015 36.187 1.00 57.44 95 GLU A N 1
ATOM 727 C CA . GLU A 1 95 ? -21.610 -5.870 36.721 1.00 57.44 95 GLU A CA 1
ATOM 728 C C . GLU A 1 95 ? -20.490 -6.266 35.739 1.00 57.44 95 GLU A C 1
ATOM 730 O O . GLU A 1 95 ? -19.409 -6.648 36.178 1.00 57.44 95 GLU A O 1
ATOM 735 N N . PHE A 1 96 ? -20.640 -6.093 34.421 1.00 57.09 96 PHE A N 1
ATOM 736 C CA . PHE A 1 96 ? -19.625 -6.563 33.453 1.00 57.09 96 PHE A CA 1
ATOM 737 C C . PHE A 1 96 ? -18.898 -5.435 32.711 1.00 57.09 96 PHE A C 1
ATOM 739 O O . PHE A 1 96 ? -18.890 -5.365 31.485 1.00 57.09 96 PHE A O 1
ATOM 746 N N . SER A 1 97 ? -18.264 -4.507 33.433 1.00 57.97 97 SER A N 1
ATOM 747 C CA . SER A 1 97 ? -17.488 -3.384 32.853 1.00 57.97 97 SER A CA 1
ATOM 748 C C . SER A 1 97 ? -16.136 -3.744 32.238 1.00 57.97 97 SER A C 1
ATOM 750 O O . SER A 1 97 ? -15.488 -2.878 31.652 1.00 57.97 97 SER A O 1
ATOM 752 N N . GLN A 1 98 ? -15.749 -5.017 32.272 1.00 61.16 98 GLN A N 1
ATOM 753 C CA . GLN A 1 98 ? -14.435 -5.473 31.840 1.00 61.16 98 GLN A CA 1
ATOM 754 C C . GLN A 1 98 ? -14.573 -6.499 30.708 1.00 61.16 98 GLN A C 1
ATOM 756 O O . GLN A 1 98 ? -14.749 -7.689 30.941 1.00 61.16 98 GLN A O 1
ATOM 761 N N . CYS A 1 99 ? -14.521 -6.028 29.461 1.00 66.19 99 CYS A N 1
ATOM 762 C CA . CYS A 1 99 ? -14.410 -6.902 28.293 1.00 66.19 99 CYS A CA 1
ATOM 763 C C . CYS A 1 99 ? -12.928 -7.155 28.015 1.00 66.19 99 CYS A C 1
ATOM 765 O O . CYS A 1 99 ? -12.214 -6.266 27.551 1.00 66.19 99 CYS A O 1
ATOM 767 N N . GLY A 1 100 ? -12.454 -8.355 28.349 1.00 67.81 100 GLY A N 1
ATOM 768 C CA . GLY A 1 100 ? -11.122 -8.806 27.961 1.00 67.81 100 GLY A CA 1
ATOM 769 C C . GLY A 1 100 ? -11.061 -9.003 26.449 1.00 67.81 100 GLY A C 1
ATOM 770 O O . GLY A 1 100 ? -11.930 -9.651 25.873 1.00 67.81 100 GLY A O 1
ATOM 771 N N . VAL A 1 101 ? -10.040 -8.447 25.801 1.00 68.38 101 VAL A N 1
ATOM 772 C CA . VAL A 1 101 ? -9.780 -8.680 24.378 1.00 68.38 101 VAL A CA 1
ATOM 773 C C . VAL A 1 101 ? -8.682 -9.730 24.270 1.00 68.38 101 VAL A C 1
ATOM 775 O O . VAL A 1 101 ? -7.534 -9.465 24.621 1.00 68.38 101 VAL A O 1
ATOM 778 N N . SER A 1 102 ? -9.017 -10.922 23.781 1.00 73.25 102 SER A N 1
ATOM 779 C CA . SER A 1 102 ? -8.022 -11.910 23.365 1.00 73.25 102 SER A CA 1
ATOM 780 C C . SER A 1 102 ? -7.757 -11.744 21.873 1.00 73.25 102 SER A C 1
ATOM 782 O O . SER A 1 102 ? -8.584 -12.127 21.046 1.00 73.25 102 SER A O 1
ATOM 784 N N . VAL A 1 103 ? -6.611 -11.165 21.517 1.00 67.56 103 VAL A N 1
ATOM 785 C CA . VAL A 1 103 ? -6.158 -11.132 20.123 1.00 67.56 103 VAL A CA 1
ATOM 786 C C . VAL A 1 103 ? -5.333 -12.384 19.893 1.00 67.56 103 VAL A C 1
ATOM 788 O O . VAL A 1 103 ? -4.154 -12.432 20.243 1.00 67.56 103 VAL A O 1
ATOM 791 N N . ASP A 1 104 ? -5.955 -13.419 19.336 1.00 63.12 104 ASP A N 1
ATOM 792 C CA . ASP A 1 104 ? -5.170 -14.498 18.766 1.00 63.12 104 ASP A CA 1
ATOM 793 C C . ASP A 1 104 ? -4.609 -13.981 17.428 1.00 63.12 104 ASP A C 1
ATOM 795 O O . ASP A 1 104 ? -5.311 -13.442 16.572 1.00 63.12 104 ASP A O 1
ATOM 799 N N . CYS A 1 105 ? -3.294 -14.049 17.256 1.00 56.31 105 CYS A N 1
ATOM 800 C CA . CYS A 1 105 ? -2.668 -13.760 15.970 1.00 56.31 105 CYS A CA 1
ATOM 801 C C . CYS A 1 105 ? -2.763 -14.985 15.039 1.00 56.31 105 CYS A C 1
ATOM 803 O O . CYS A 1 105 ? -1.881 -15.176 14.201 1.00 56.31 105 CYS A O 1
ATOM 805 N N . THR A 1 106 ? -3.771 -15.866 15.165 1.00 54.97 106 THR A N 1
ATOM 806 C CA . THR A 1 106 ? -3.829 -17.099 14.353 1.00 54.97 106 THR A CA 1
ATOM 807 C C . THR A 1 106 ? -4.048 -16.810 12.873 1.00 54.97 106 THR A C 1
ATOM 809 O O . THR A 1 106 ? -3.702 -17.645 12.034 1.00 54.97 106 THR A O 1
ATOM 812 N N . TRP A 1 107 ? -4.488 -15.596 12.525 1.00 52.09 107 TRP A N 1
ATOM 813 C CA . TRP A 1 107 ? -4.501 -15.106 11.146 1.00 52.09 107 TRP A CA 1
ATOM 814 C C . TRP A 1 107 ? -3.110 -15.047 10.494 1.00 52.09 107 TRP A C 1
ATOM 816 O O . TRP A 1 107 ? -3.023 -15.185 9.279 1.00 52.09 107 TRP A O 1
ATOM 826 N N . GLN A 1 108 ? -2.017 -14.938 11.261 1.00 52.84 108 GLN A N 1
ATOM 827 C CA . GLN A 1 108 ? -0.659 -15.049 10.703 1.00 52.84 108 GLN A CA 1
ATOM 828 C C . GLN A 1 108 ? -0.276 -16.485 10.313 1.00 52.84 108 GLN A C 1
ATOM 830 O O . GLN A 1 108 ? 0.672 -16.668 9.556 1.00 52.84 108 GLN A O 1
ATOM 835 N N . ARG A 1 109 ? -0.972 -17.513 10.822 1.00 54.59 109 ARG A N 1
ATOM 836 C CA . ARG A 1 109 ? -0.535 -18.918 10.711 1.00 54.59 109 ARG A CA 1
ATOM 837 C C . ARG A 1 109 ? -1.357 -19.784 9.759 1.00 54.59 109 ARG A C 1
ATOM 839 O O . ARG A 1 109 ? -0.960 -20.917 9.491 1.00 54.59 109 ARG A O 1
ATOM 846 N N . ARG A 1 110 ? -2.491 -19.311 9.230 1.00 50.81 110 ARG A N 1
ATOM 847 C CA . ARG A 1 110 ? -3.287 -20.113 8.284 1.00 50.81 110 ARG A CA 1
ATOM 848 C C . ARG A 1 110 ? -2.629 -20.116 6.899 1.00 50.81 110 ARG A C 1
ATOM 850 O O . ARG A 1 110 ? -2.891 -19.240 6.086 1.00 50.81 110 ARG A O 1
ATOM 857 N N . GLY A 1 111 ? -1.786 -21.123 6.645 1.00 58.16 111 GLY A N 1
ATOM 858 C CA . GLY A 1 111 ? -1.302 -21.480 5.302 1.00 58.16 111 GLY A CA 1
ATOM 859 C C . GLY A 1 111 ? 0.200 -21.328 5.033 1.00 58.16 111 GLY A C 1
ATOM 860 O O . GLY A 1 111 ? 0.616 -21.589 3.909 1.00 58.16 111 GLY A O 1
ATOM 861 N N . TYR A 1 112 ? 1.019 -20.955 6.022 1.00 56.47 112 TYR A N 1
ATOM 862 C CA . TYR A 1 112 ? 2.472 -20.807 5.850 1.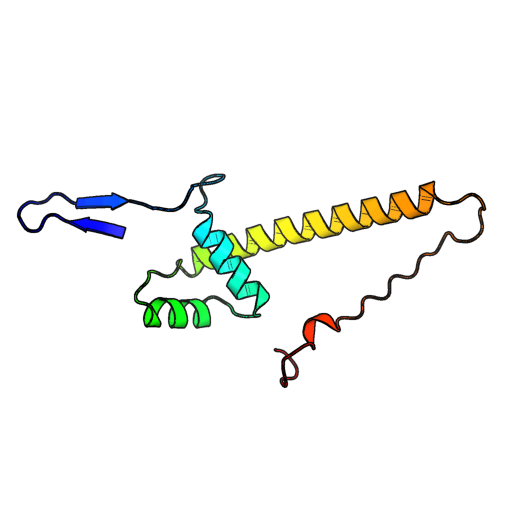00 56.47 112 TYR A CA 1
ATOM 863 C C . TYR A 1 112 ? 3.247 -21.676 6.846 1.00 56.47 112 TYR A C 1
ATOM 865 O O . TYR A 1 112 ? 2.983 -21.654 8.045 1.00 56.47 112 TYR A O 1
ATOM 873 N N . SER A 1 113 ? 4.216 -22.447 6.340 1.00 57.34 113 SER A N 1
ATOM 874 C CA . SER A 1 113 ? 5.069 -23.351 7.131 1.00 57.34 113 SER A CA 1
ATOM 875 C C . SER A 1 113 ? 6.277 -22.661 7.781 1.00 57.34 113 SER A C 1
ATOM 877 O O . SER A 1 113 ? 7.089 -23.330 8.414 1.00 57.34 113 SER A O 1
ATOM 879 N N . SER A 1 114 ? 6.454 -21.351 7.596 1.00 59.97 114 SER A N 1
ATOM 880 C CA . SER A 1 114 ? 7.606 -20.609 8.116 1.00 59.97 114 SER A CA 1
ATOM 881 C C . SER A 1 114 ? 7.245 -19.861 9.407 1.00 59.97 114 SER A C 1
ATOM 883 O O . SER A 1 114 ? 6.111 -19.431 9.608 1.00 59.97 114 SER A O 1
ATOM 885 N N . LEU A 1 115 ? 8.234 -19.677 10.288 1.00 50.03 115 LEU A N 1
ATOM 886 C CA . LEU A 1 115 ? 8.054 -19.052 11.605 1.00 50.03 115 LEU A CA 1
ATOM 887 C C . LEU A 1 115 ? 7.602 -17.574 11.533 1.00 50.03 115 LEU A C 1
ATOM 889 O O . LEU A 1 115 ? 7.124 -17.051 12.533 1.00 50.03 115 LEU A O 1
ATOM 893 N N . ASN A 1 116 ? 7.749 -16.915 10.371 1.00 51.41 116 ASN A N 1
ATOM 894 C CA . ASN A 1 116 ? 7.482 -15.482 10.169 1.00 51.41 116 ASN A CA 1
ATOM 895 C C . ASN A 1 116 ? 6.707 -15.133 8.870 1.00 51.41 116 ASN A C 1
ATOM 897 O O . ASN A 1 116 ? 6.600 -13.947 8.557 1.00 51.41 116 ASN A O 1
ATOM 901 N N . GLY A 1 117 ? 6.175 -16.107 8.118 1.00 44.88 117 GLY A N 1
ATOM 902 C CA . GLY A 1 117 ? 5.573 -15.880 6.787 1.00 44.88 117 GLY A CA 1
ATOM 903 C C . GLY A 1 117 ? 6.563 -16.009 5.630 1.00 44.88 117 GLY A C 1
ATOM 904 O O . GLY A 1 117 ? 7.427 -15.124 5.444 1.00 44.88 117 GLY A O 1
#

Radius of gyration: 21.97 Å; chains: 1; bounding box: 41×36×75 Å

InterPro domains:
  IPR049012 Mutator-like transposase domain [PF20700] (2-114)

Sequence (117 aa):
MTLKCENCDYSFSFCTSEKVNKLHSINLAFVFGMRIIGKGHSPAKKLCSAINIDVPSKRAFGFLEKKLEFAASNVACNTMKEAALEIRSNKTDTEFSQCGVSVDCTWQRRGYSSLNG

pLDDT: mean 83.22, std 15.06, range [44.88, 97.19]

Foldseek 3Di:
DWDQDPVDRDIDDDDPADQDPNDGPVLLVLLVVCVLVVHAQVVQVVVCVVVVHDHPDNVRSVVSVVVVVVVVVVVVVVVVVVVLVVVVVPDPDDPPNDDDDDDDPCVQVPPDPDPRD

Organism: NCBI:txid2747483